Protein AF-A0A2V5NTC0-F1 (afdb_monomer_lite)

pLDDT: mean 76.4, std 17.06, range [38.44, 96.5]

Secondary structure (DSSP, 8-state):
--------------------HHHHHHHHHGGGSPGGGTT-EEEEEEEETTEEEEEEEE-S---

Foldseek 3Di:
DDDDDPPDDDDPDPPVPPPPVVVVCCVVCVVVADVPLPPAKDWDWDDDPNDIDIDIGHHRDPD

Radius of gyration: 23.08 Å; chains: 1; bounding box: 35×29×75 Å

Structure (mmCIF, N/CA/C/O backbone):
data_AF-A0A2V5NTC0-F1
#
_entry.id   AF-A0A2V5NTC0-F1
#
loop_
_atom_site.group_PDB
_atom_site.id
_atom_site.type_symbol
_atom_site.label_atom_id
_atom_site.label_alt_id
_atom_site.label_comp_id
_atom_site.label_asym_id
_atom_site.label_entity_id
_atom_site.label_seq_id
_atom_site.pdbx_PDB_ins_code
_atom_site.Cartn_x
_atom_site.Cartn_y
_atom_site.Cartn_z
_atom_site.occupancy
_atom_site.B_iso_or_equiv
_atom_site.auth_seq_id
_atom_site.auth_comp_id
_atom_site.auth_asym_id
_atom_site.auth_atom_id
_atom_site.pdbx_PDB_model_num
ATOM 1 N N . ILE A 1 1 ? -19.834 -19.595 60.982 1.00 38.44 1 ILE A N 1
ATOM 2 C CA . ILE A 1 1 ? -19.730 -18.542 59.944 1.00 38.44 1 ILE A CA 1
ATOM 3 C C . ILE A 1 1 ? -19.163 -19.223 58.708 1.00 38.44 1 ILE A C 1
ATOM 5 O O . ILE A 1 1 ? -18.039 -19.699 58.772 1.00 38.44 1 ILE A O 1
ATOM 9 N N . ILE A 1 2 ? -19.975 -19.421 57.667 1.00 41.06 2 ILE A N 1
ATOM 10 C CA . ILE A 1 2 ? -19.557 -20.119 56.443 1.00 41.06 2 ILE A CA 1
ATOM 11 C C . ILE A 1 2 ? -18.997 -19.051 55.506 1.00 41.06 2 ILE A C 1
ATOM 13 O O . ILE A 1 2 ? -19.745 -18.242 54.963 1.00 41.06 2 ILE A O 1
ATOM 17 N N . THR A 1 3 ? -17.673 -18.997 55.395 1.00 45.88 3 THR A N 1
ATOM 18 C CA . THR A 1 3 ? -16.961 -18.046 54.538 1.00 45.88 3 THR A CA 1
ATOM 19 C C . THR A 1 3 ? -17.129 -18.478 53.082 1.00 45.88 3 THR A C 1
ATOM 21 O O . THR A 1 3 ? -16.475 -19.411 52.624 1.00 45.88 3 THR A O 1
ATOM 24 N N . GLY A 1 4 ? -18.058 -17.841 52.368 1.00 52.81 4 GLY A N 1
ATOM 25 C CA . GLY A 1 4 ? -18.278 -18.067 50.941 1.00 52.81 4 GLY A CA 1
ATOM 26 C C . GLY A 1 4 ? -17.141 -17.474 50.111 1.00 52.81 4 GLY A C 1
ATOM 27 O O . GLY A 1 4 ? -16.887 -16.273 50.166 1.00 52.81 4 GLY A O 1
ATOM 28 N N . VAL A 1 5 ? -16.458 -18.314 49.334 1.00 55.50 5 VAL A N 1
ATOM 29 C CA . VAL A 1 5 ? -15.483 -17.878 48.328 1.00 55.50 5 VAL A CA 1
ATOM 30 C C . VAL A 1 5 ? -16.258 -17.297 47.146 1.00 55.50 5 VAL A C 1
ATOM 32 O O . VAL A 1 5 ? -16.885 -18.028 46.383 1.00 55.50 5 VAL A O 1
ATOM 35 N N . VAL A 1 6 ? -16.229 -15.972 46.998 1.00 61.03 6 VAL A N 1
ATOM 36 C CA . VAL A 1 6 ? -16.727 -15.289 45.798 1.00 61.03 6 VAL A CA 1
ATOM 37 C C . VAL A 1 6 ? -15.705 -15.509 44.685 1.00 61.03 6 VAL A C 1
ATOM 39 O O . VAL A 1 6 ? -14.692 -14.818 44.597 1.00 61.03 6 VAL A O 1
ATOM 42 N N . GLY A 1 7 ? -15.953 -16.517 43.851 1.00 54.91 7 GLY A N 1
ATOM 43 C CA . GLY A 1 7 ? -15.237 -16.708 42.597 1.00 54.91 7 GLY A CA 1
ATOM 44 C C . GLY A 1 7 ? -15.643 -15.621 41.607 1.00 54.91 7 GLY A C 1
ATOM 45 O O . GLY A 1 7 ? -16.697 -15.712 40.983 1.00 54.91 7 GLY A O 1
ATOM 46 N N . AL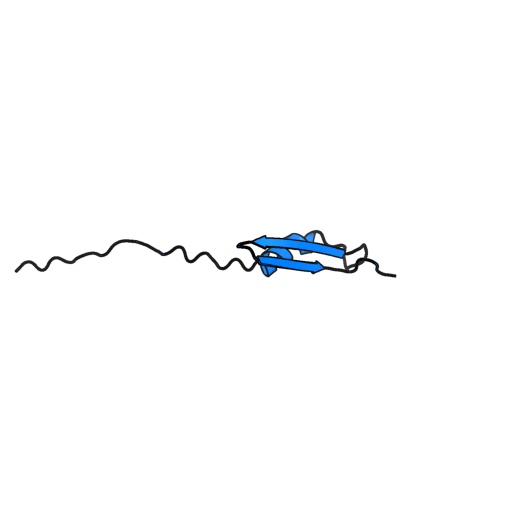A A 1 8 ? -14.818 -14.585 41.469 1.00 60.66 8 ALA A N 1
ATOM 47 C CA . ALA A 1 8 ? -14.956 -13.615 40.392 1.00 60.66 8 ALA A CA 1
ATOM 48 C C . ALA A 1 8 ? -14.561 -14.287 39.067 1.00 60.66 8 ALA A C 1
ATOM 50 O O . ALA A 1 8 ? -13.380 -14.474 38.776 1.00 60.66 8 ALA A O 1
ATOM 51 N N . MET A 1 9 ? -15.554 -14.688 38.274 1.00 59.59 9 MET A N 1
ATOM 52 C CA . MET A 1 9 ? -15.358 -14.998 36.860 1.00 59.59 9 MET A CA 1
ATOM 53 C C . MET A 1 9 ? -15.574 -13.742 36.006 1.00 59.59 9 MET A C 1
ATOM 55 O O . MET A 1 9 ? -16.422 -12.915 36.334 1.00 59.59 9 MET A O 1
ATOM 59 N N . LEU A 1 10 ? -14.903 -13.743 34.841 1.00 53.16 10 LEU A N 1
ATOM 60 C CA . LEU A 1 10 ? -15.132 -12.941 33.620 1.00 53.16 10 LEU A CA 1
ATOM 61 C C . LEU A 1 10 ? -14.334 -11.619 33.556 1.00 53.16 10 LEU A C 1
ATOM 63 O O . LEU A 1 10 ? -14.458 -10.773 34.424 1.00 53.16 10 LEU A O 1
ATOM 67 N N . THR A 1 11 ? -13.502 -11.327 32.551 1.00 58.12 11 THR A N 1
ATOM 68 C CA . THR A 1 11 ? -13.236 -11.903 31.213 1.00 58.12 11 THR A CA 1
ATOM 69 C C . THR A 1 11 ? -11.784 -11.576 30.816 1.00 58.12 11 THR A C 1
ATOM 71 O O . THR A 1 11 ? -11.249 -10.579 31.308 1.00 58.12 11 THR A O 1
ATOM 74 N N . PRO A 1 12 ? -11.123 -12.323 29.907 1.00 54.41 12 PRO A N 1
ATOM 75 C CA . PRO A 1 12 ? -9.977 -11.760 29.209 1.00 54.41 12 PRO A CA 1
ATOM 76 C C . PRO A 1 12 ? -10.499 -10.577 28.393 1.00 54.41 12 PRO A C 1
ATOM 78 O O . PRO A 1 12 ? -11.236 -10.754 27.422 1.00 54.41 12 PRO A O 1
ATOM 81 N N . ALA A 1 13 ? -10.153 -9.359 28.810 1.00 53.94 13 ALA A N 1
ATOM 82 C CA . ALA A 1 13 ? -10.267 -8.205 27.941 1.00 53.94 13 ALA A CA 1
ATOM 83 C C . ALA A 1 13 ? -9.568 -8.595 26.637 1.00 53.94 13 ALA A C 1
ATOM 85 O O . ALA A 1 13 ? -8.383 -8.934 26.654 1.00 53.94 13 ALA A O 1
ATOM 86 N N . PHE A 1 14 ? -10.304 -8.614 25.525 1.00 54.44 14 PHE A N 1
ATOM 87 C CA . PHE A 1 14 ? -9.705 -8.666 24.203 1.00 54.44 14 PHE A CA 1
ATOM 88 C C . PHE A 1 14 ? -8.824 -7.423 24.103 1.00 54.44 14 PHE A C 1
ATOM 90 O O . PHE A 1 14 ? -9.283 -6.351 23.706 1.00 54.44 14 PHE A O 1
ATOM 97 N N . ALA A 1 15 ? -7.567 -7.543 24.528 1.00 50.72 15 ALA A N 1
ATOM 98 C CA . ALA A 1 15 ? -6.519 -6.635 24.137 1.00 50.72 15 ALA A CA 1
ATOM 99 C C . ALA A 1 15 ? -6.538 -6.737 22.621 1.00 50.72 15 ALA A C 1
ATOM 101 O O . ALA A 1 15 ? -6.087 -7.735 22.060 1.00 50.72 15 ALA A O 1
ATOM 102 N N . ARG A 1 16 ? -7.204 -5.776 21.970 1.00 54.28 16 ARG A N 1
ATOM 103 C CA . ARG A 1 16 ? -7.163 -5.624 20.523 1.00 54.28 16 ARG A CA 1
ATOM 104 C C . ARG A 1 16 ? -5.682 -5.654 20.208 1.00 54.28 16 ARG A C 1
ATOM 106 O O . ARG A 1 16 ? -4.976 -4.727 20.605 1.00 54.28 16 ARG A O 1
ATOM 113 N N . ALA A 1 17 ? -5.210 -6.762 19.634 1.00 56.78 17 ALA A N 1
ATOM 114 C CA . ALA A 1 17 ? -3.836 -6.873 19.195 1.00 56.78 17 ALA A CA 1
ATOM 115 C C . ALA A 1 17 ? -3.585 -5.591 18.415 1.00 56.78 17 ALA A C 1
ATOM 117 O O . ALA A 1 17 ? -4.356 -5.284 17.503 1.00 56.78 17 ALA A O 1
ATOM 118 N N . GLN A 1 18 ? -2.640 -4.773 18.876 1.00 64.56 18 GLN A N 1
ATOM 119 C CA . GLN A 1 18 ? -2.319 -3.528 18.200 1.00 64.56 18 GLN A CA 1
ATOM 120 C C . GLN A 1 18 ? -1.760 -3.963 16.854 1.00 64.56 18 GLN A C 1
ATOM 122 O O . GLN A 1 18 ? -0.601 -4.361 16.755 1.00 64.56 18 GLN A O 1
ATOM 127 N N . VAL A 1 19 ? -2.638 -4.048 15.854 1.00 72.81 19 VAL A N 1
ATOM 128 C CA . VAL A 1 19 ? -2.271 -4.514 14.529 1.00 72.81 19 VAL A CA 1
ATOM 129 C C . VAL A 1 19 ? -1.260 -3.502 14.046 1.00 72.81 19 VAL A C 1
ATOM 131 O O . VAL A 1 19 ? -1.585 -2.329 13.860 1.00 72.81 19 VAL A O 1
ATOM 134 N N . ASN A 1 20 ? -0.015 -3.941 13.900 1.00 87.12 20 ASN A N 1
ATOM 135 C CA . ASN A 1 20 ? 1.006 -3.100 13.322 1.00 87.12 20 ASN A CA 1
ATOM 136 C C . ASN A 1 20 ? 0.676 -2.963 11.831 1.00 87.12 20 ASN A C 1
ATOM 138 O O . ASN A 1 20 ? 1.008 -3.825 11.020 1.00 87.12 20 ASN A O 1
ATOM 142 N N . ILE A 1 21 ? -0.059 -1.904 11.493 1.00 89.06 21 ILE A N 1
ATOM 143 C CA . ILE A 1 21 ? -0.546 -1.644 10.135 1.00 89.06 21 ILE A CA 1
ATOM 144 C C . ILE A 1 21 ? 0.630 -1.585 9.156 1.00 89.06 21 ILE A C 1
ATOM 146 O O . ILE A 1 21 ? 0.507 -2.080 8.042 1.00 89.06 21 ILE A O 1
ATOM 150 N N . GLU A 1 22 ? 1.780 -1.053 9.575 1.00 89.62 22 GLU A N 1
ATOM 151 C CA . GLU A 1 22 ? 2.988 -1.013 8.749 1.00 89.62 22 GLU A CA 1
ATOM 152 C C . GLU A 1 22 ? 3.495 -2.419 8.409 1.00 89.62 22 GLU A C 1
ATOM 154 O O . GLU A 1 22 ? 3.777 -2.707 7.247 1.00 89.62 22 GLU A O 1
ATOM 159 N N . GLU A 1 23 ? 3.553 -3.311 9.401 1.00 91.75 23 GLU A N 1
ATOM 160 C CA . GLU A 1 23 ? 3.941 -4.711 9.204 1.00 91.75 23 GLU A CA 1
ATOM 161 C C . GLU A 1 23 ? 3.011 -5.404 8.205 1.00 91.75 23 GLU A C 1
ATOM 163 O O . GLU A 1 23 ? 3.467 -6.051 7.262 1.00 91.75 23 GLU A O 1
ATOM 168 N N . VAL A 1 24 ? 1.698 -5.228 8.380 1.00 92.69 24 VAL A N 1
ATOM 169 C CA . VAL A 1 24 ? 0.689 -5.827 7.500 1.00 92.69 24 VAL A CA 1
ATOM 170 C C . VAL A 1 24 ? 0.827 -5.296 6.078 1.00 92.69 24 VAL A C 1
ATOM 172 O O . VAL A 1 24 ? 0.853 -6.082 5.130 1.00 92.69 24 VAL A O 1
ATOM 175 N N . VAL A 1 25 ? 0.937 -3.976 5.912 1.00 93.62 25 VAL A N 1
ATOM 176 C CA . VAL A 1 25 ? 1.082 -3.362 4.589 1.00 93.62 25 VAL A CA 1
ATOM 177 C C . VAL A 1 25 ? 2.369 -3.849 3.929 1.00 93.62 25 VAL A C 1
ATOM 179 O O . VAL A 1 25 ? 2.318 -4.288 2.784 1.00 93.62 25 VAL A O 1
ATOM 182 N N . ARG A 1 26 ? 3.494 -3.901 4.650 1.00 91.19 26 ARG A N 1
ATOM 183 C CA . ARG A 1 26 ? 4.753 -4.424 4.108 1.00 91.19 26 ARG A CA 1
ATOM 184 C C . ARG A 1 26 ? 4.619 -5.877 3.654 1.00 91.19 26 ARG A C 1
ATOM 186 O O . ARG A 1 26 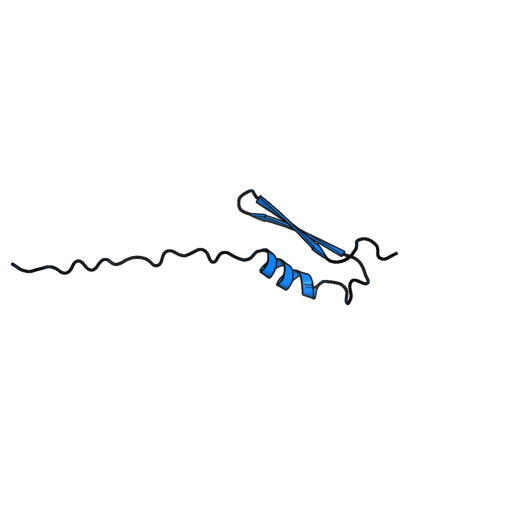? 4.945 -6.176 2.510 1.00 91.19 26 ARG A O 1
ATOM 193 N N . GLN A 1 27 ? 4.086 -6.763 4.494 1.00 93.56 27 GLN A N 1
ATOM 194 C CA . GLN A 1 27 ? 3.925 -8.184 4.157 1.00 93.56 27 GLN A CA 1
ATOM 195 C C . GLN A 1 27 ? 3.015 -8.416 2.944 1.00 93.56 27 GLN A C 1
ATOM 197 O O . GLN A 1 27 ? 3.214 -9.375 2.198 1.00 93.56 27 GLN A O 1
ATOM 202 N N . LYS A 1 28 ? 2.005 -7.563 2.746 1.00 92.31 28 LYS A N 1
ATOM 203 C CA . LYS A 1 28 ? 1.043 -7.700 1.644 1.00 92.31 28 LYS A CA 1
ATOM 204 C C . LYS A 1 28 ? 1.478 -6.992 0.366 1.00 92.31 28 LYS A C 1
ATOM 206 O O . LYS A 1 28 ? 1.145 -7.466 -0.716 1.00 92.31 28 LYS A O 1
ATOM 211 N N . VAL A 1 29 ? 2.221 -5.894 0.475 1.00 90.62 29 VAL A N 1
ATOM 212 C CA . VAL A 1 29 ? 2.649 -5.086 -0.674 1.00 90.62 29 VAL A CA 1
ATOM 213 C C . VAL A 1 29 ? 3.999 -5.548 -1.214 1.00 90.62 29 VAL A C 1
ATOM 215 O O . VAL A 1 29 ? 4.192 -5.582 -2.421 1.00 90.62 29 VAL A O 1
ATOM 218 N N . GLN A 1 30 ? 4.936 -5.964 -0.363 1.00 86.69 30 GLN A N 1
ATOM 219 C CA . GLN A 1 30 ? 6.270 -6.372 -0.813 1.00 86.69 30 GLN A CA 1
ATOM 220 C C . GLN A 1 30 ? 6.262 -7.465 -1.904 1.00 86.69 30 GLN A C 1
ATOM 222 O O . GLN A 1 30 ? 7.043 -7.337 -2.846 1.00 86.69 30 GLN A O 1
ATOM 227 N N . PRO A 1 31 ? 5.376 -8.483 -1.869 1.00 88.62 31 PRO A N 1
ATOM 228 C CA . PRO A 1 31 ? 5.306 -9.494 -2.926 1.00 88.62 31 PRO A CA 1
ATOM 229 C C . PRO A 1 31 ? 4.833 -8.976 -4.292 1.00 88.62 31 PRO A C 1
ATOM 231 O O . PRO A 1 31 ? 5.104 -9.630 -5.296 1.00 88.62 31 PRO A O 1
ATOM 234 N N . ILE A 1 32 ? 4.120 -7.842 -4.347 1.00 84.06 32 ILE A N 1
ATOM 235 C CA . ILE A 1 32 ? 3.641 -7.245 -5.608 1.00 84.06 32 ILE A CA 1
ATOM 236 C C . ILE A 1 32 ? 4.612 -6.209 -6.180 1.00 84.06 32 ILE A C 1
ATOM 238 O O . ILE A 1 32 ? 4.410 -5.739 -7.299 1.00 84.06 32 ILE A O 1
ATOM 242 N N . LEU A 1 33 ? 5.651 -5.829 -5.429 1.00 82.31 33 LEU A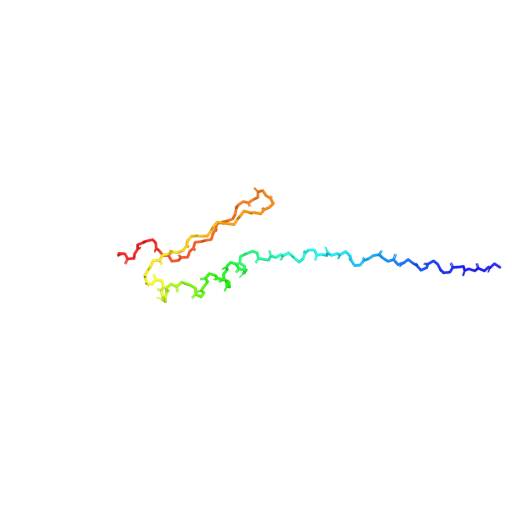 N 1
ATOM 243 C CA . LEU A 1 33 ? 6.612 -4.842 -5.901 1.00 82.31 33 LEU A CA 1
ATOM 244 C C . LEU A 1 33 ? 7.448 -5.409 -7.055 1.00 82.31 33 LEU A C 1
ATOM 246 O O . LEU A 1 33 ? 7.860 -6.574 -7.011 1.00 82.31 33 LEU A O 1
ATOM 250 N N . PRO A 1 34 ? 7.764 -4.581 -8.066 1.00 74.38 34 PRO A N 1
ATOM 251 C CA . PRO A 1 34 ? 8.715 -4.962 -9.094 1.00 74.38 34 PRO A CA 1
ATOM 252 C C . PRO A 1 34 ? 10.052 -5.349 -8.456 1.00 74.38 34 PRO A C 1
ATOM 254 O O . PRO A 1 34 ? 10.528 -4.690 -7.523 1.00 74.38 34 PRO A O 1
ATOM 257 N N . LYS A 1 35 ? 10.681 -6.418 -8.961 1.00 72.56 35 LYS A N 1
ATOM 258 C CA . LYS A 1 35 ? 11.992 -6.845 -8.460 1.00 72.56 35 LYS A CA 1
ATOM 259 C C . LYS A 1 35 ? 12.977 -5.677 -8.577 1.00 72.56 35 LYS A C 1
ATOM 261 O O . LYS A 1 35 ? 13.120 -5.076 -9.638 1.00 72.56 35 LYS A O 1
ATOM 266 N N . ASN A 1 36 ? 13.655 -5.372 -7.472 1.00 66.94 36 ASN A N 1
ATOM 267 C CA . ASN A 1 36 ? 14.683 -4.331 -7.364 1.00 66.94 36 ASN A CA 1
ATOM 268 C C . ASN A 1 36 ? 14.185 -2.890 -7.612 1.00 66.94 36 ASN A C 1
ATOM 270 O O . ASN A 1 36 ? 14.986 -2.032 -7.968 1.00 66.94 36 ASN A O 1
ATOM 274 N N . GLY A 1 37 ? 12.882 -2.612 -7.464 1.00 63.28 37 GLY A N 1
ATOM 275 C CA . GLY A 1 37 ? 12.321 -1.270 -7.704 1.00 63.28 37 GLY A CA 1
ATOM 276 C C . GLY A 1 37 ? 12.327 -0.839 -9.178 1.00 63.28 37 GLY A C 1
ATOM 277 O O . GLY A 1 37 ? 11.925 0.276 -9.500 1.00 63.28 37 GLY A O 1
ATOM 278 N N . MET A 1 38 ? 12.756 -1.726 -10.082 1.00 63.19 38 MET A N 1
ATOM 279 C CA . MET A 1 38 ? 12.748 -1.509 -11.524 1.00 63.19 38 MET A CA 1
ATOM 280 C C . MET A 1 38 ? 11.365 -1.870 -12.067 1.00 63.19 38 MET A C 1
ATOM 282 O O . MET A 1 38 ? 10.986 -3.038 -12.054 1.00 63.19 38 MET A O 1
ATOM 286 N N . GLY A 1 39 ? 10.609 -0.876 -12.533 1.00 66.75 39 GLY A N 1
ATOM 287 C CA . GLY A 1 39 ? 9.263 -1.081 -13.089 1.00 66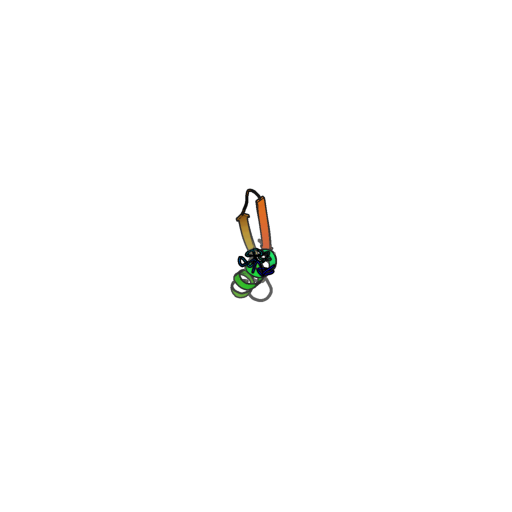.75 39 GLY A CA 1
ATOM 288 C C . GLY A 1 39 ? 8.150 -0.272 -12.422 1.00 66.75 39 GLY A C 1
ATOM 289 O O . GLY A 1 39 ? 6.987 -0.483 -12.753 1.00 66.75 39 GLY A O 1
ATOM 290 N N . GLY A 1 40 ? 8.487 0.646 -11.509 1.00 80.00 40 GLY A N 1
ATOM 291 C CA . GLY A 1 40 ? 7.549 1.613 -10.935 1.00 80.00 40 GLY A CA 1
ATOM 292 C C . GLY A 1 40 ? 7.482 1.575 -9.409 1.00 80.00 40 GLY A C 1
ATOM 293 O O . GLY A 1 40 ? 8.294 0.933 -8.739 1.00 80.00 40 GLY A O 1
ATOM 294 N N . GLY A 1 41 ? 6.497 2.283 -8.862 1.00 86.50 41 GLY A N 1
ATOM 295 C CA . GLY A 1 41 ? 6.257 2.386 -7.429 1.00 86.50 41 GLY A CA 1
ATOM 296 C C . GLY A 1 41 ? 4.810 2.076 -7.061 1.00 86.50 41 GLY A C 1
ATOM 297 O O . GLY A 1 41 ? 3.913 2.120 -7.901 1.00 86.50 41 GLY A O 1
ATOM 298 N N . VAL A 1 42 ? 4.586 1.769 -5.787 1.00 89.38 42 VAL A N 1
ATOM 299 C CA . VAL A 1 42 ? 3.265 1.521 -5.205 1.00 89.38 42 VAL A CA 1
ATOM 300 C C 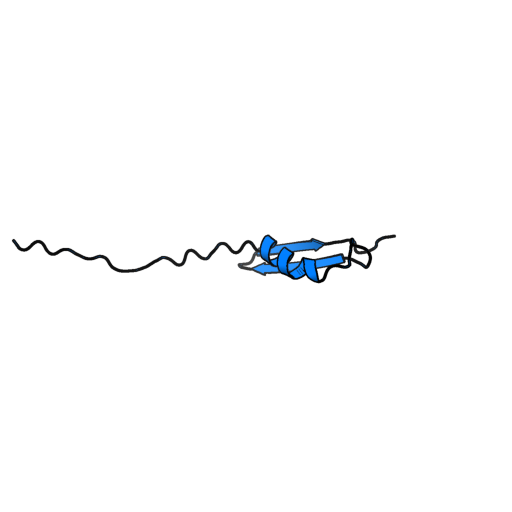. VAL A 1 42 ? 3.028 2.525 -4.086 1.00 89.38 42 VAL A C 1
ATOM 302 O O . VAL A 1 42 ? 3.849 2.652 -3.179 1.00 89.38 42 VAL A O 1
ATOM 305 N N . ALA A 1 43 ? 1.886 3.206 -4.130 1.00 92.56 43 ALA A N 1
ATOM 306 C CA . ALA A 1 43 ? 1.401 4.063 -3.056 1.00 92.56 43 ALA A CA 1
ATOM 307 C C . ALA A 1 43 ? 0.157 3.428 -2.424 1.00 92.56 43 ALA A C 1
ATOM 309 O O . ALA A 1 43 ? -0.799 3.087 -3.122 1.00 92.56 43 ALA A O 1
ATOM 310 N N . VAL A 1 44 ? 0.164 3.270 -1.102 1.00 94.88 44 VAL A N 1
ATOM 311 C CA . VAL A 1 44 ? -0.942 2.701 -0.326 1.00 94.88 44 VAL A CA 1
ATOM 312 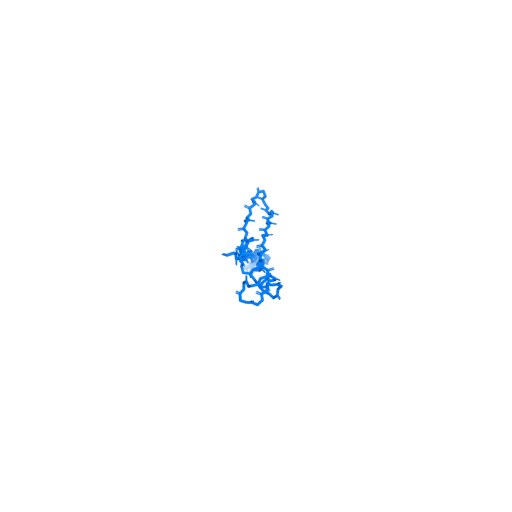C C . VAL A 1 44 ? -1.437 3.728 0.677 1.00 94.88 44 VAL A C 1
ATOM 314 O O . VAL A 1 44 ? -0.656 4.273 1.454 1.00 94.88 44 VAL A O 1
ATOM 317 N N . ALA A 1 45 ? -2.749 3.952 0.694 1.00 96.50 45 ALA A N 1
ATOM 318 C CA . ALA A 1 45 ? -3.427 4.742 1.711 1.00 96.50 45 ALA A CA 1
ATOM 319 C C . ALA A 1 45 ? -4.320 3.827 2.555 1.00 96.50 45 ALA A C 1
ATOM 321 O O . ALA A 1 45 ? -5.189 3.135 2.025 1.00 96.50 45 ALA A O 1
ATOM 322 N N . VAL A 1 46 ? -4.120 3.836 3.872 1.00 94.69 46 VAL A N 1
ATOM 323 C CA . VAL A 1 46 ? -4.950 3.098 4.830 1.00 94.69 46 VAL A CA 1
ATOM 324 C C . VAL A 1 46 ? -5.650 4.099 5.732 1.00 94.69 46 VAL A C 1
ATOM 326 O O . VAL A 1 46 ? -4.991 4.884 6.411 1.00 94.69 46 VAL A O 1
ATOM 329 N N . ARG A 1 47 ? -6.984 4.069 5.760 1.00 94.12 47 ARG A N 1
ATOM 330 C CA . ARG A 1 47 ? -7.793 4.884 6.672 1.00 94.12 47 ARG A CA 1
ATOM 331 C C . ARG A 1 47 ? -8.458 3.991 7.713 1.00 94.12 47 ARG A C 1
ATOM 333 O O . ARG A 1 47 ? -9.268 3.142 7.359 1.00 94.12 47 ARG A O 1
ATOM 340 N N . MET A 1 48 ? -8.118 4.200 8.981 1.00 90.44 48 MET A N 1
ATOM 341 C CA . MET A 1 48 ? -8.666 3.480 10.136 1.00 90.44 48 MET A CA 1
ATOM 342 C C . MET A 1 48 ? -8.840 4.457 11.299 1.00 90.44 48 MET A C 1
ATOM 344 O O . MET A 1 48 ? -8.003 5.336 11.493 1.00 90.44 48 MET A O 1
ATOM 348 N N . ASP A 1 49 ? -9.943 4.338 12.041 1.00 90.75 49 ASP A N 1
ATOM 349 C CA . ASP A 1 49 ? -10.232 5.157 13.231 1.00 90.75 49 ASP A CA 1
ATOM 350 C C . ASP A 1 49 ? -10.054 6.675 13.009 1.00 90.75 49 ASP A C 1
ATOM 352 O O . ASP A 1 49 ? -9.509 7.403 13.833 1.00 90.75 49 ASP A O 1
ATOM 356 N N . GLY A 1 50 ? -10.468 7.166 11.836 1.00 93.19 50 GLY A N 1
ATOM 357 C CA . GLY A 1 50 ? -10.375 8.584 11.466 1.00 93.19 50 GLY A CA 1
ATOM 358 C C . GLY A 1 50 ? -8.977 9.070 11.059 1.00 93.19 50 GLY A C 1
ATOM 359 O O . GLY A 1 50 ? -8.869 10.157 10.480 1.00 93.19 50 GLY A O 1
ATOM 360 N N . LYS A 1 51 ? -7.928 8.264 11.258 1.00 92.69 51 LYS A N 1
ATOM 361 C CA . LYS A 1 51 ? -6.552 8.548 10.835 1.00 92.69 51 LYS A CA 1
ATOM 362 C C . LYS A 1 51 ? -6.257 7.914 9.475 1.00 92.69 51 LYS A C 1
ATOM 364 O O . LYS A 1 51 ? -6.649 6.781 9.205 1.00 92.69 51 LYS A O 1
ATOM 369 N N . THR A 1 52 ? -5.542 8.645 8.624 1.00 96.12 52 THR A N 1
ATOM 370 C CA . THR A 1 52 ? -5.011 8.119 7.360 1.00 96.12 52 THR A CA 1
ATOM 371 C C . THR A 1 52 ? -3.499 7.949 7.474 1.00 96.12 52 THR A C 1
ATOM 373 O O . THR A 1 52 ? -2.806 8.873 7.897 1.00 96.12 52 THR A O 1
ATOM 376 N N . SER A 1 53 ? -3.002 6.779 7.087 1.00 94.81 53 SER A N 1
ATOM 377 C CA . SER A 1 53 ? -1.580 6.447 6.989 1.00 94.81 53 SER A CA 1
ATOM 378 C C . SER A 1 53 ? -1.223 6.173 5.530 1.00 94.81 53 SER A C 1
ATOM 380 O O . SER A 1 53 ? -1.997 5.530 4.817 1.00 94.81 53 SER A O 1
ATOM 382 N N . PHE A 1 54 ? -0.055 6.640 5.098 1.00 95.50 54 PHE A N 1
ATOM 383 C CA . PHE A 1 54 ? 0.436 6.474 3.731 1.00 95.50 54 PHE A CA 1
ATOM 384 C C . PHE A 1 54 ? 1.731 5.664 3.728 1.00 95.50 54 PHE A C 1
ATOM 386 O O . PHE A 1 54 ? 2.623 5.929 4.532 1.00 95.50 54 PHE A O 1
ATOM 393 N N . PHE A 1 55 ? 1.835 4.709 2.807 1.00 93.94 55 PHE A N 1
ATOM 394 C CA . PHE A 1 55 ? 3.003 3.849 2.627 1.00 93.94 55 PHE A CA 1
ATOM 395 C C . PHE A 1 55 ? 3.395 3.870 1.153 1.00 93.94 55 PHE A C 1
ATOM 397 O O . PHE A 1 55 ? 2.588 3.517 0.295 1.00 93.94 55 PHE A O 1
ATOM 404 N N . ASN A 1 56 ? 4.617 4.305 0.858 1.00 91.00 56 ASN A N 1
ATOM 405 C CA . ASN A 1 56 ? 5.107 4.464 -0.508 1.00 91.00 56 ASN A CA 1
ATOM 406 C C . ASN A 1 56 ? 6.329 3.572 -0.721 1.00 91.00 56 ASN A C 1
ATOM 408 O O . ASN A 1 56 ? 7.241 3.559 0.105 1.00 91.00 56 ASN A O 1
ATOM 412 N N . TYR A 1 57 ? 6.338 2.848 -1.833 1.00 88.62 57 TYR A N 1
ATOM 413 C CA . TYR A 1 57 ? 7.380 1.897 -2.199 1.00 88.62 57 TYR A CA 1
ATOM 414 C C . TYR A 1 57 ? 7.846 2.161 -3.630 1.00 88.62 57 TYR A C 1
ATOM 416 O O . TYR A 1 57 ? 7.018 2.355 -4.516 1.00 88.62 57 TYR A O 1
ATOM 424 N N . GLY A 1 58 ? 9.157 2.101 -3.873 1.00 85.31 58 GLY A N 1
ATOM 425 C CA . GLY A 1 58 ? 9.739 2.319 -5.202 1.00 85.31 58 GLY A CA 1
ATOM 426 C C . GLY A 1 58 ? 9.666 3.775 -5.671 1.00 85.31 58 GLY A C 1
ATOM 427 O O . GLY A 1 58 ? 9.499 4.693 -4.869 1.00 85.31 58 GLY A O 1
ATOM 428 N N . PHE A 1 59 ? 9.799 3.975 -6.983 1.00 84.44 59 PHE A N 1
ATOM 429 C CA . PHE A 1 59 ? 9.822 5.296 -7.616 1.00 84.44 59 PHE A CA 1
ATOM 430 C C . PHE A 1 59 ? 8.765 5.386 -8.717 1.00 84.44 59 PHE A C 1
ATOM 432 O O . PHE A 1 59 ? 8.564 4.440 -9.475 1.00 84.44 59 PHE A O 1
ATOM 439 N N . ALA A 1 60 ? 8.099 6.538 -8.832 1.00 84.19 60 ALA A N 1
ATOM 440 C CA . ALA A 1 60 ? 7.116 6.785 -9.894 1.00 84.19 60 ALA A CA 1
ATOM 441 C C . ALA A 1 60 ? 7.758 6.823 -11.292 1.00 84.19 60 ALA A C 1
ATOM 443 O O . ALA A 1 60 ? 7.112 6.510 -12.287 1.00 84.19 60 ALA A O 1
ATOM 444 N N . ASN A 1 61 ? 9.037 7.190 -11.351 1.00 77.94 61 ASN A N 1
ATOM 445 C CA . ASN A 1 61 ? 9.872 7.145 -12.535 1.00 77.94 61 ASN A CA 1
ATOM 446 C C . ASN A 1 61 ? 11.293 6.775 -12.096 1.00 77.94 61 ASN A C 1
ATOM 448 O O . ASN A 1 61 ? 11.755 7.273 -11.072 1.00 77.94 61 ASN A O 1
ATOM 452 N N . ASN A 1 62 ? 11.961 5.915 -12.858 1.00 64.62 62 ASN A N 1
ATOM 453 C CA . ASN A 1 62 ? 13.333 5.479 -12.598 1.00 64.62 62 ASN A CA 1
ATOM 454 C C . ASN A 1 62 ? 14.252 5.941 -13.745 1.00 64.62 62 ASN A C 1
ATOM 456 O O . ASN A 1 62 ? 15.023 5.141 -14.272 1.00 64.62 62 ASN A O 1
ATOM 460 N N . ALA A 1 63 ? 14.045 7.187 -14.195 1.00 57.56 63 ALA A N 1
ATOM 461 C CA . ALA A 1 63 ? 14.829 7.837 -15.246 1.00 57.56 63 ALA A CA 1
ATOM 462 C C . ALA A 1 63 ? 16.278 8.071 -14.816 1.00 57.56 63 ALA A C 1
ATOM 464 O O . ALA A 1 63 ? 16.488 8.399 -13.625 1.00 57.56 63 ALA A O 1
#

Sequence (63 aa):
IITGVVGAMLTPAFARAQVNIEEVVRQKVQPILPKNGMGGGVAVAVRMDGKTSFFNYGFANNA